Protein AF-A0A2V7UGH3-F1 (afdb_monomer)

Solvent-accessible surface area (backbone atoms only — not comparable to full-atom values): 8098 Å² total; per-residue (Å²): 131,84,82,75,61,55,70,65,58,60,49,52,48,52,53,51,42,50,54,46,36,56,57,65,41,44,60,47,70,73,36,98,60,47,78,34,75,47,48,67,59,55,50,48,53,49,51,51,49,54,43,38,73,72,60,40,63,70,49,54,74,75,49,79,91,77,86,72,93,55,88,57,50,63,59,50,52,51,28,61,73,35,39,86,83,34,55,63,68,55,21,45,42,52,52,52,46,49,50,55,42,43,52,29,52,49,44,33,56,48,24,58,73,79,40,51,86,52,37,65,62,27,61,52,39,50,60,56,62,64,32,72,50,44,74,68,7,39,67,86,77,108

Nearest PDB structures (foldseek):
  8btk-assembly1_TC  TM=2.750E-01  e=9.166E+00  Canis lupus familiaris

Structure (mmCIF, N/CA/C/O backbone):
data_AF-A0A2V7UGH3-F1
#
_entry.id   AF-A0A2V7UGH3-F1
#
loop_
_atom_site.group_PDB
_atom_site.id
_atom_site.type_symbol
_atom_site.label_atom_id
_atom_site.label_alt_id
_atom_site.label_comp_id
_atom_site.label_asym_id
_atom_site.label_entity_id
_atom_site.label_seq_id
_atom_site.pdbx_PDB_ins_code
_atom_site.Cartn_x
_atom_site.Cartn_y
_atom_site.Cartn_z
_atom_site.occupancy
_atom_site.B_iso_or_equiv
_atom_site.auth_seq_id
_atom_site.auth_comp_id
_atom_site.auth_asym_id
_atom_site.auth_atom_id
_atom_site.pdbx_PDB_model_num
ATOM 1 N N . MET A 1 1 ? 9.655 -11.493 -35.302 1.00 41.62 1 MET A N 1
ATOM 2 C CA . MET A 1 1 ? 10.986 -11.201 -34.729 1.00 41.62 1 MET A CA 1
ATOM 3 C C . MET A 1 1 ? 10.808 -11.029 -33.233 1.00 41.62 1 MET A C 1
ATOM 5 O O . MET A 1 1 ? 10.267 -10.018 -32.815 1.00 41.62 1 MET A O 1
ATOM 9 N N . THR A 1 2 ? 11.145 -12.040 -32.434 1.00 51.53 2 THR A N 1
ATOM 10 C CA . THR A 1 2 ? 11.249 -11.873 -30.979 1.00 51.53 2 THR A CA 1
ATOM 11 C C . THR A 1 2 ? 12.550 -11.136 -30.726 1.00 51.53 2 THR A C 1
ATOM 13 O O . THR A 1 2 ? 13.621 -11.736 -30.811 1.00 51.53 2 THR A O 1
ATOM 16 N N . ALA A 1 3 ? 12.465 -9.828 -30.521 1.00 58.09 3 ALA A N 1
ATOM 17 C CA . ALA A 1 3 ? 13.595 -9.097 -29.989 1.00 58.09 3 ALA A CA 1
ATOM 18 C C . ALA A 1 3 ? 13.923 -9.712 -28.610 1.00 58.09 3 ALA A C 1
ATOM 20 O O . ALA A 1 3 ? 13.030 -10.051 -27.825 1.00 58.09 3 ALA A O 1
ATOM 21 N N . GLN A 1 4 ? 15.191 -10.073 -28.437 1.00 61.06 4 GLN A N 1
ATOM 22 C CA . GLN A 1 4 ? 15.724 -10.626 -27.203 1.00 61.06 4 GLN A CA 1
ATOM 23 C C . GLN A 1 4 ? 16.440 -9.475 -26.513 1.00 61.06 4 GLN A C 1
ATOM 25 O O . GLN A 1 4 ? 17.523 -9.086 -26.943 1.00 61.06 4 GLN A O 1
ATOM 30 N N . THR A 1 5 ? 15.844 -8.955 -25.444 1.00 65.38 5 THR A N 1
ATOM 31 C CA . THR A 1 5 ? 16.511 -7.999 -24.557 1.00 65.38 5 THR A CA 1
ATOM 32 C C . THR A 1 5 ? 17.863 -8.520 -24.094 1.00 65.38 5 THR A C 1
ATOM 34 O O . THR A 1 5 ? 17.954 -9.685 -23.687 1.00 65.38 5 THR A O 1
ATOM 37 N N . ASP A 1 6 ? 18.877 -7.650 -24.073 1.00 74.06 6 ASP A N 1
ATOM 38 C CA . ASP A 1 6 ? 20.194 -7.975 -23.527 1.00 74.06 6 ASP A CA 1
ATOM 39 C C . ASP A 1 6 ? 20.032 -8.488 -22.078 1.00 74.06 6 ASP A C 1
ATOM 41 O O . ASP A 1 6 ? 19.473 -7.790 -21.219 1.00 74.06 6 ASP A O 1
ATOM 45 N N . PRO A 1 7 ? 20.514 -9.705 -21.759 1.00 74.31 7 PRO A N 1
ATOM 46 C CA . PRO A 1 7 ? 20.487 -10.242 -20.404 1.00 74.31 7 PRO A CA 1
ATOM 47 C C . PRO A 1 7 ? 21.045 -9.274 -19.351 1.00 74.31 7 PRO A C 1
ATOM 49 O O . PRO A 1 7 ? 20.536 -9.239 -18.227 1.00 74.31 7 PRO A O 1
ATOM 52 N N . ARG A 1 8 ? 22.047 -8.457 -19.704 1.00 76.25 8 ARG A N 1
ATOM 53 C CA . ARG A 1 8 ? 22.644 -7.448 -18.818 1.00 76.25 8 ARG A CA 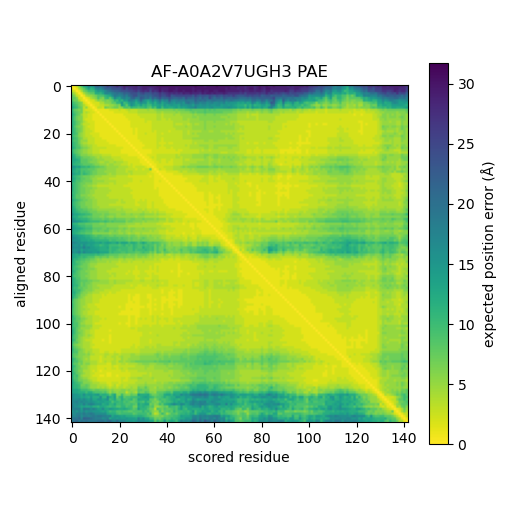1
ATOM 54 C C . ARG A 1 8 ? 21.687 -6.300 -18.525 1.00 76.25 8 ARG A C 1
ATOM 56 O O . ARG A 1 8 ? 21.559 -5.916 -17.365 1.00 76.25 8 ARG A O 1
ATOM 63 N N . GLU A 1 9 ? 20.984 -5.791 -19.533 1.00 78.69 9 GLU A N 1
ATOM 64 C CA . GLU A 1 9 ? 19.952 -4.764 -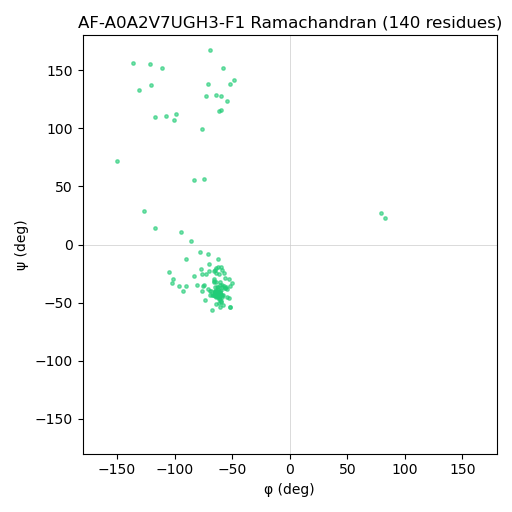19.350 1.00 78.69 9 GLU A CA 1
ATOM 65 C C . GLU A 1 9 ? 18.857 -5.275 -18.407 1.00 78.69 9 GLU A C 1
ATOM 67 O O . GLU A 1 9 ? 18.496 -4.618 -17.429 1.00 78.69 9 GLU A O 1
ATOM 72 N N . SER A 1 10 ? 18.413 -6.517 -18.621 1.00 82.62 10 SER A N 1
ATOM 73 C CA . SER A 1 10 ? 17.381 -7.139 -17.791 1.00 82.62 10 SER A CA 1
ATOM 74 C C . SER A 1 10 ? 17.787 -7.269 -16.313 1.00 82.62 10 SER A C 1
ATOM 76 O O . SER A 1 10 ? 16.928 -7.182 -15.431 1.00 82.62 10 SER A O 1
ATOM 78 N N . LEU A 1 11 ? 19.082 -7.456 -16.030 1.00 91.12 11 LEU A N 1
ATOM 79 C CA . LEU A 1 11 ? 19.625 -7.516 -14.674 1.00 91.12 11 LEU A CA 1
ATOM 80 C C . LEU A 1 11 ? 19.653 -6.129 -14.026 1.00 91.12 11 LEU A C 1
ATOM 82 O O . LEU A 1 11 ? 19.178 -5.978 -12.900 1.00 91.12 11 LEU A O 1
ATOM 86 N N . TRP A 1 12 ? 20.156 -5.116 -14.736 1.00 93.38 12 TRP A N 1
ATOM 87 C CA . TRP A 1 12 ? 20.217 -3.745 -14.225 1.00 93.38 12 TRP A CA 1
ATOM 88 C C . TRP A 1 12 ? 18.835 -3.186 -13.909 1.00 93.38 12 TRP A C 1
ATOM 90 O O . TRP A 1 12 ? 18.643 -2.626 -12.830 1.00 93.38 12 TRP A O 1
ATOM 100 N N . VAL A 1 13 ? 17.853 -3.412 -14.786 1.00 93.69 13 VAL A N 1
ATOM 101 C CA . VAL A 1 13 ? 16.463 -3.007 -14.535 1.00 93.69 13 VAL A CA 1
ATOM 102 C C . VAL A 1 13 ? 15.939 -3.644 -13.249 1.00 93.69 13 VAL A C 1
ATOM 104 O O . VAL A 1 13 ? 15.339 -2.955 -12.433 1.00 93.69 13 VAL A O 1
ATOM 107 N N . ARG A 1 14 ? 16.203 -4.934 -13.002 1.00 94.38 14 ARG A N 1
ATOM 108 C CA . ARG A 1 14 ? 15.770 -5.597 -11.757 1.0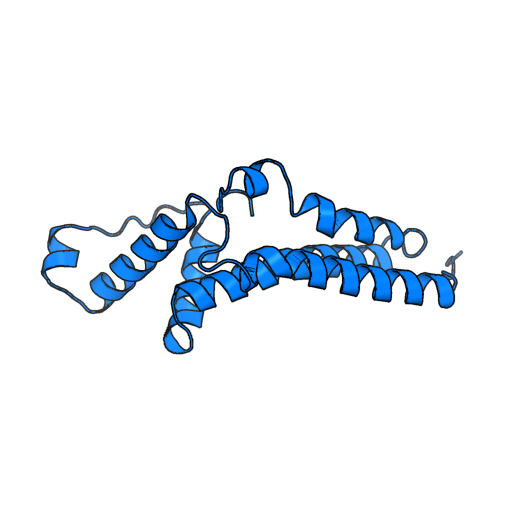0 94.38 14 ARG A CA 1
ATOM 109 C C . ARG A 1 14 ? 16.440 -5.013 -10.520 1.00 94.38 14 ARG A C 1
ATOM 111 O O . ARG A 1 14 ? 15.754 -4.785 -9.529 1.00 94.38 14 ARG A O 1
ATOM 118 N N . ILE A 1 15 ? 17.750 -4.774 -10.571 1.00 96.25 15 ILE A N 1
ATOM 119 C CA . ILE A 1 15 ? 18.498 -4.189 -9.450 1.00 96.25 15 ILE A CA 1
ATOM 120 C C . ILE A 1 15 ? 17.948 -2.798 -9.129 1.00 96.25 15 ILE A C 1
ATOM 122 O O . ILE A 1 15 ? 17.599 -2.528 -7.982 1.00 96.25 15 ILE A O 1
ATOM 126 N N . LEU A 1 16 ? 17.809 -1.939 -10.140 1.00 96.25 16 LEU A N 1
ATOM 127 C CA . LEU A 1 16 ? 17.274 -0.590 -9.967 1.00 96.25 16 LEU A CA 1
ATOM 128 C C . LEU A 1 16 ? 15.836 -0.616 -9.449 1.00 96.25 16 LEU A C 1
ATOM 130 O O . LEU A 1 16 ? 15.508 0.142 -8.543 1.00 96.25 16 LEU A O 1
ATOM 134 N N . LEU A 1 17 ? 14.995 -1.518 -9.957 1.00 95.00 17 LEU A N 1
ATOM 135 C CA . LEU A 1 17 ? 13.620 -1.673 -9.488 1.00 95.00 17 LEU A CA 1
ATOM 136 C C . LEU A 1 17 ? 13.571 -2.041 -8.000 1.00 95.00 17 LEU A C 1
ATOM 138 O O . LEU A 1 17 ? 12.786 -1.460 -7.257 1.00 95.00 17 LEU A O 1
ATOM 142 N N . VAL A 1 18 ? 14.430 -2.967 -7.558 1.00 95.19 18 VAL A N 1
ATOM 143 C CA . VAL A 1 18 ? 14.544 -3.354 -6.143 1.00 95.19 18 VAL A CA 1
ATOM 144 C C . VAL A 1 18 ? 15.018 -2.180 -5.291 1.00 95.19 18 VAL A C 1
ATOM 146 O O . VAL A 1 18 ? 14.427 -1.924 -4.245 1.00 95.19 18 VAL A O 1
ATOM 149 N N . LEU A 1 19 ? 16.040 -1.443 -5.733 1.00 95.94 19 LEU A N 1
ATOM 150 C CA . LEU A 1 19 ? 16.557 -0.283 -5.001 1.00 95.94 19 LEU A CA 1
ATOM 151 C C . LEU A 1 19 ? 15.510 0.828 -4.875 1.00 95.94 19 LEU A C 1
ATOM 153 O O . LEU A 1 19 ? 15.319 1.370 -3.789 1.00 95.94 19 LEU A O 1
ATOM 157 N N . LEU A 1 20 ? 14.795 1.135 -5.959 1.00 94.69 20 LEU A N 1
ATOM 158 C CA . LEU A 1 20 ? 13.727 2.135 -5.959 1.00 94.69 20 LEU A CA 1
ATOM 159 C C . LEU A 1 20 ? 12.550 1.701 -5.081 1.00 94.69 20 LEU A C 1
ATOM 161 O O . LEU A 1 20 ? 12.048 2.506 -4.302 1.00 94.69 20 LEU A O 1
ATOM 165 N N . ALA A 1 21 ? 12.138 0.433 -5.156 1.00 93.12 21 ALA A N 1
ATOM 166 C CA . ALA A 1 21 ? 11.084 -0.109 -4.303 1.00 93.12 21 ALA A CA 1
ATOM 167 C C . ALA A 1 21 ? 11.487 -0.080 -2.819 1.00 93.12 21 ALA A C 1
ATOM 169 O O . ALA A 1 21 ? 10.695 0.337 -1.980 1.00 93.12 21 ALA A O 1
ATOM 170 N N . ALA A 1 22 ? 12.727 -0.450 -2.488 1.00 94.25 22 ALA A N 1
ATOM 171 C CA . ALA A 1 22 ? 13.247 -0.371 -1.125 1.00 94.25 22 ALA A CA 1
ATOM 172 C C . ALA A 1 22 ? 13.304 1.079 -0.616 1.00 94.25 22 ALA A C 1
ATOM 174 O O . ALA A 1 22 ? 12.869 1.355 0.500 1.00 94.25 22 ALA A O 1
ATOM 175 N N . GLY A 1 23 ? 13.767 2.019 -1.447 1.00 93.25 23 GLY A N 1
ATOM 176 C CA . GLY A 1 23 ? 13.755 3.449 -1.133 1.00 93.25 23 GLY A CA 1
ATOM 177 C C . GLY A 1 23 ? 12.340 3.983 -0.893 1.00 93.25 23 GLY A C 1
ATOM 178 O O . GLY A 1 23 ? 12.106 4.729 0.054 1.00 93.25 23 GLY A O 1
ATOM 179 N N . ALA A 1 24 ? 11.370 3.532 -1.686 1.00 90.38 24 ALA A N 1
ATOM 180 C CA . ALA A 1 24 ? 9.967 3.903 -1.544 1.00 90.38 24 ALA A CA 1
ATOM 181 C C . ALA A 1 24 ? 9.321 3.393 -0.238 1.00 90.38 24 ALA A C 1
ATOM 183 O O . ALA A 1 24 ? 8.352 3.972 0.251 1.00 90.38 24 ALA A O 1
ATOM 184 N N . LEU A 1 25 ? 9.865 2.339 0.374 1.00 93.00 25 LEU A N 1
ATOM 185 C CA . LEU A 1 25 ? 9.398 1.840 1.671 1.00 93.00 25 LEU A CA 1
ATOM 186 C C . LEU A 1 25 ? 9.885 2.686 2.855 1.00 93.00 25 LEU A C 1
ATOM 188 O O . LEU A 1 25 ? 9.263 2.658 3.917 1.00 93.00 25 LEU A O 1
ATOM 192 N N . VAL A 1 26 ? 10.964 3.457 2.692 1.00 93.00 26 VAL A N 1
ATOM 193 C CA . VAL A 1 26 ? 11.571 4.261 3.766 1.00 93.00 26 VAL A CA 1
ATOM 194 C C . VAL A 1 26 ? 10.552 5.154 4.495 1.00 93.00 26 VAL A C 1
ATOM 196 O O . VAL A 1 26 ? 10.437 5.010 5.715 1.00 93.00 26 VAL A O 1
ATOM 199 N N . PRO A 1 27 ? 9.756 6.019 3.831 1.00 89.06 27 PRO A N 1
ATOM 200 C CA . PRO A 1 27 ? 8.804 6.888 4.533 1.00 89.06 27 PRO A CA 1
ATOM 201 C C . PRO A 1 27 ? 7.679 6.127 5.255 1.00 89.06 27 PRO A C 1
ATOM 203 O O . PRO A 1 27 ? 7.100 6.654 6.202 1.00 89.06 27 PRO A O 1
ATOM 206 N N . ILE A 1 28 ? 7.374 4.890 4.852 1.00 91.81 28 ILE A N 1
ATOM 207 C CA . ILE A 1 28 ? 6.333 4.061 5.480 1.00 91.81 28 ILE A CA 1
ATOM 208 C C . ILE A 1 28 ? 6.825 3.487 6.816 1.00 91.81 28 ILE A C 1
ATOM 210 O O . ILE A 1 28 ? 6.070 3.419 7.792 1.00 91.81 28 ILE A O 1
ATOM 214 N N . TRP A 1 29 ? 8.087 3.060 6.863 1.00 95.00 29 TRP A N 1
ATOM 215 C CA . TRP A 1 29 ? 8.630 2.299 7.990 1.00 95.00 29 TRP A CA 1
ATOM 216 C C . TRP A 1 29 ? 9.470 3.128 8.958 1.00 95.00 29 TRP A C 1
ATOM 218 O O . TRP A 1 29 ? 9.485 2.815 10.144 1.00 95.00 29 TRP A O 1
ATOM 228 N N . VAL A 1 30 ? 10.131 4.187 8.484 1.00 94.06 30 VAL A N 1
ATOM 229 C CA . VAL A 1 30 ? 10.965 5.052 9.336 1.00 94.06 30 VAL A CA 1
ATOM 230 C C . VAL A 1 30 ? 10.119 6.059 10.114 1.00 94.06 30 VAL A C 1
ATOM 232 O O . VAL A 1 30 ? 10.431 6.372 11.262 1.00 94.06 30 VAL A O 1
ATOM 235 N N . ALA A 1 31 ? 9.031 6.559 9.524 1.00 90.12 31 ALA A N 1
ATOM 236 C CA . ALA A 1 31 ? 8.162 7.514 10.199 1.00 90.12 31 ALA A CA 1
ATOM 237 C C . ALA A 1 31 ? 7.359 6.836 11.336 1.00 90.12 31 ALA A C 1
ATOM 239 O O . ALA A 1 31 ? 6.808 5.744 11.126 1.00 90.12 31 ALA A O 1
ATOM 240 N N . PRO A 1 32 ? 7.208 7.480 12.518 1.00 91.56 32 PRO A N 1
ATOM 241 C CA . PRO A 1 32 ? 6.416 6.940 13.630 1.00 91.56 32 PRO A CA 1
ATOM 242 C C . PRO A 1 32 ? 4.977 6.600 13.233 1.00 91.56 32 PRO A C 1
ATOM 244 O O . PRO A 1 32 ? 4.434 5.577 13.652 1.00 91.56 32 PRO A O 1
ATOM 247 N N . VAL A 1 33 ? 4.402 7.421 12.357 1.00 89.00 33 VAL A N 1
ATOM 248 C CA . VAL A 1 33 ? 3.170 7.171 11.609 1.00 89.00 33 VAL A CA 1
ATOM 249 C C . VAL A 1 33 ? 3.488 7.507 10.150 1.00 89.00 33 VAL A C 1
ATOM 251 O O . VAL A 1 33 ? 4.102 8.554 9.926 1.00 89.00 33 VAL A O 1
ATOM 254 N N . PRO A 1 34 ? 3.131 6.655 9.165 1.00 89.00 34 PRO A N 1
ATOM 255 C CA . PRO A 1 34 ? 3.294 6.995 7.754 1.00 89.00 34 PRO A CA 1
ATOM 256 C C . PRO A 1 34 ? 2.722 8.391 7.465 1.00 89.00 34 PRO A C 1
ATOM 258 O O . PRO A 1 34 ? 1.685 8.720 8.047 1.00 89.00 34 PRO A O 1
ATOM 261 N N . PRO A 1 35 ? 3.358 9.204 6.601 1.00 83.69 35 PRO A N 1
ATOM 262 C CA . PRO A 1 35 ? 2.986 10.602 6.356 1.00 83.69 35 PRO A CA 1
ATOM 263 C C 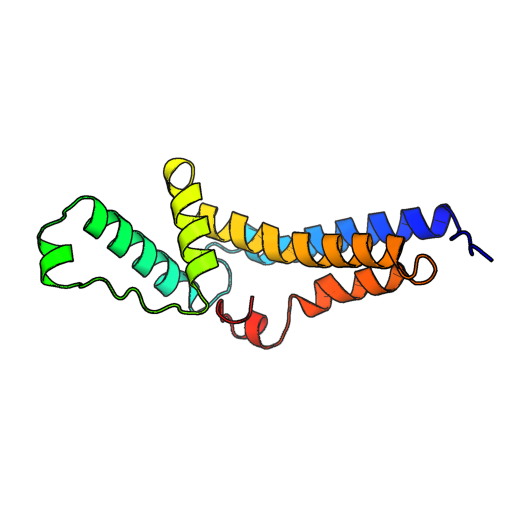. PRO A 1 35 ? 1.702 10.722 5.511 1.00 83.69 35 PRO A C 1
ATOM 265 O O . PRO A 1 35 ? 1.682 11.329 4.447 1.00 83.69 35 PRO A O 1
ATOM 268 N N . LEU A 1 36 ? 0.626 10.104 5.989 1.00 86.31 36 LEU A N 1
ATOM 269 C CA . LEU A 1 36 ? -0.703 10.059 5.405 1.00 86.31 36 LEU A CA 1
ATOM 270 C C . LEU A 1 36 ? -1.648 10.747 6.385 1.00 86.31 36 LEU A C 1
ATOM 272 O O . LEU A 1 36 ? -1.903 10.240 7.479 1.00 86.31 36 LEU A O 1
ATOM 276 N N . GLN A 1 37 ? -2.123 11.930 6.006 1.00 87.31 37 GLN A N 1
ATOM 277 C CA . GLN A 1 37 ? -2.929 12.801 6.853 1.00 87.31 37 GLN A CA 1
ATOM 278 C C . GLN A 1 37 ? -4.240 12.130 7.287 1.00 87.31 37 GLN A C 1
ATOM 280 O O . GLN A 1 37 ? -4.693 12.335 8.413 1.00 87.31 37 GLN A O 1
ATOM 285 N N . ASP A 1 38 ? -4.843 11.309 6.424 1.00 88.94 38 ASP A N 1
ATOM 286 C CA . ASP A 1 38 ? -6.101 10.620 6.713 1.00 88.94 38 ASP A CA 1
ATOM 287 C C . ASP A 1 38 ? -5.926 9.241 7.374 1.00 88.94 38 ASP A C 1
ATOM 289 O O . ASP A 1 38 ? -6.893 8.709 7.932 1.00 88.94 38 ASP A O 1
ATOM 293 N N . LEU A 1 39 ? -4.714 8.670 7.399 1.00 90.88 39 LEU A N 1
ATOM 294 C CA . LEU A 1 39 ? -4.458 7.333 7.950 1.00 90.88 39 LEU A CA 1
ATOM 295 C C . LEU A 1 39 ? -4.992 7.147 9.379 1.00 90.88 39 LEU A C 1
ATOM 297 O O . LEU A 1 39 ? -5.675 6.144 9.601 1.00 90.88 39 LEU A O 1
ATOM 301 N N . PRO A 1 40 ? -4.789 8.072 10.341 1.00 92.88 40 PRO A N 1
ATOM 302 C CA . PRO A 1 40 ? -5.349 7.918 11.683 1.00 92.88 40 PRO A CA 1
ATOM 303 C C . PRO A 1 40 ? -6.874 7.734 11.687 1.00 92.88 40 PRO A C 1
ATOM 305 O O . PRO A 1 40 ? -7.395 6.919 12.447 1.00 92.88 40 PRO A O 1
ATOM 308 N N . ASN A 1 41 ? -7.593 8.425 10.796 1.00 92.25 41 ASN A N 1
ATOM 309 C CA . ASN A 1 41 ? -9.042 8.279 10.648 1.00 92.25 41 ASN A CA 1
ATOM 310 C C . ASN A 1 41 ? -9.409 6.895 10.082 1.00 92.25 41 ASN A C 1
ATOM 312 O O . ASN A 1 41 ? -10.351 6.257 10.551 1.00 92.25 41 ASN A O 1
ATOM 316 N N . HIS A 1 42 ? -8.644 6.380 9.114 1.00 92.94 42 HIS A N 1
ATOM 317 C CA . HIS A 1 42 ? -8.847 5.020 8.605 1.00 92.94 42 HIS A CA 1
ATOM 318 C C . HIS A 1 42 ? -8.611 3.956 9.684 1.00 92.94 42 HIS A C 1
ATOM 320 O O . HIS A 1 42 ? -9.428 3.044 9.810 1.00 92.94 42 HIS A O 1
ATOM 326 N N . LEU A 1 43 ? -7.555 4.091 10.492 1.00 95.44 43 LEU A N 1
ATOM 327 C CA . LEU A 1 43 ? -7.280 3.171 11.600 1.00 95.44 43 LEU A CA 1
ATOM 328 C C . LEU A 1 43 ? -8.384 3.221 12.662 1.00 95.44 43 LEU A C 1
ATOM 330 O O . LEU A 1 43 ? -8.847 2.170 13.102 1.00 95.44 43 LEU A O 1
ATOM 334 N N . LEU A 1 44 ? -8.856 4.420 13.020 1.00 95.06 44 LEU A N 1
ATOM 335 C CA . LEU A 1 44 ? -9.950 4.598 13.975 1.00 95.06 44 LEU A CA 1
ATOM 336 C C . LEU A 1 44 ? -11.246 3.934 13.492 1.00 95.06 44 LEU A C 1
ATOM 338 O O . LEU A 1 44 ? -11.930 3.283 14.274 1.00 95.06 44 LEU A O 1
ATOM 342 N N . LYS A 1 45 ? -11.580 4.046 12.201 1.00 93.19 45 LYS A N 1
ATOM 343 C CA . LYS A 1 45 ? -12.755 3.365 11.631 1.00 93.19 45 LYS A CA 1
ATOM 344 C C . LYS A 1 45 ? -12.657 1.847 11.751 1.00 93.19 45 LYS A C 1
ATOM 346 O O . LYS A 1 45 ? -13.656 1.202 12.061 1.00 93.19 45 LYS A O 1
ATOM 351 N N . VAL A 1 46 ? -11.472 1.282 11.518 1.00 95.06 46 VAL A N 1
ATOM 352 C CA . VAL A 1 46 ? -11.246 -0.161 11.674 1.00 95.06 46 VAL A CA 1
ATOM 353 C C . VAL A 1 46 ? -11.358 -0.574 13.142 1.00 95.06 46 VAL A C 1
ATOM 355 O O . VAL A 1 46 ? -12.035 -1.558 13.428 1.00 95.06 46 VAL A O 1
ATOM 358 N N . ASP A 1 47 ? -10.777 0.192 14.070 1.00 96.50 47 ASP A N 1
ATOM 359 C CA . ASP A 1 47 ? -10.922 -0.048 15.513 1.00 96.50 47 ASP A CA 1
ATOM 360 C C . ASP A 1 47 ? -12.398 -0.027 15.942 1.00 96.50 47 ASP A C 1
ATOM 362 O O . ASP A 1 47 ? -12.898 -1.004 16.503 1.00 96.50 47 ASP A O 1
ATOM 366 N N . ILE A 1 48 ? -13.136 1.031 15.585 1.00 96.12 48 ILE A N 1
ATOM 367 C CA . ILE A 1 48 ? -14.577 1.153 15.851 1.00 96.12 48 ILE A CA 1
ATOM 368 C C . ILE A 1 48 ? -15.327 -0.054 15.289 1.00 96.12 48 ILE A C 1
ATOM 370 O O . ILE A 1 48 ? -16.164 -0.629 15.983 1.00 96.12 48 ILE A O 1
ATOM 374 N N . PHE A 1 49 ? -15.020 -0.478 14.061 1.00 95.00 49 PHE A N 1
ATOM 375 C CA . PHE A 1 49 ? -15.664 -1.636 13.454 1.00 95.00 49 PHE A CA 1
ATOM 376 C C . PHE A 1 49 ? -15.373 -2.935 14.221 1.00 95.00 49 PHE A C 1
ATOM 378 O O . PHE A 1 49 ? -16.297 -3.698 14.499 1.00 95.00 49 PHE A O 1
ATOM 385 N N . GLN A 1 50 ? -14.129 -3.179 14.641 1.00 95.88 50 GLN A N 1
ATOM 386 C CA . GLN A 1 50 ? -13.785 -4.349 15.458 1.00 95.88 50 GLN A CA 1
ATOM 387 C C . GLN A 1 50 ? -14.519 -4.352 16.805 1.00 95.88 50 GLN A C 1
ATOM 389 O O . GLN A 1 50 ? -15.045 -5.384 17.226 1.00 95.88 50 GLN A O 1
ATOM 394 N N . ARG A 1 51 ? -14.590 -3.196 17.470 1.00 96.62 51 ARG A N 1
ATOM 395 C CA . ARG A 1 51 ? -15.324 -3.009 18.732 1.00 96.62 51 ARG A CA 1
ATOM 396 C C . ARG A 1 51 ? -16.828 -3.222 18.548 1.00 96.62 51 ARG A C 1
ATOM 398 O O . ARG A 1 51 ? -17.474 -3.894 19.354 1.00 96.62 51 ARG A O 1
ATOM 405 N N . TRP A 1 52 ? -17.377 -2.725 17.440 1.00 97.00 52 TRP A N 1
ATOM 406 C CA . TRP A 1 52 ? -18.766 -2.944 17.041 1.00 97.00 52 TRP A CA 1
ATOM 407 C C . TRP A 1 52 ? -19.053 -4.438 16.811 1.00 97.00 52 TRP A C 1
ATOM 409 O O . TRP A 1 52 ? -20.058 -4.960 17.306 1.00 97.00 52 TRP A O 1
ATOM 419 N N . MET A 1 53 ? -18.148 -5.153 16.130 1.00 95.38 53 MET A N 1
ATOM 420 C CA . MET A 1 53 ? -18.239 -6.599 15.882 1.00 95.38 53 MET A CA 1
ATOM 421 C C . MET A 1 53 ? -18.187 -7.418 17.176 1.00 9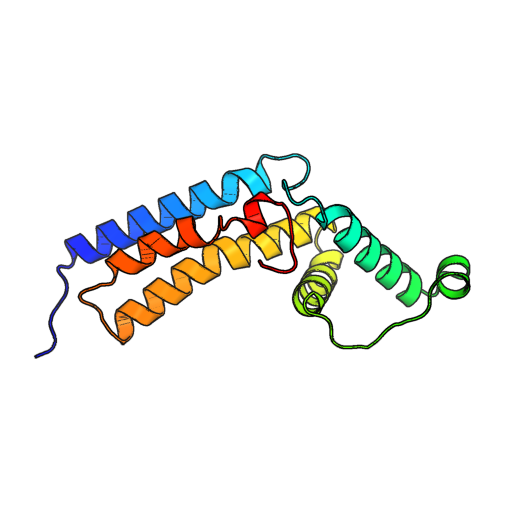5.38 53 MET A C 1
ATOM 423 O O . MET A 1 53 ? -18.938 -8.380 17.308 1.00 95.38 53 MET A O 1
ATOM 427 N N . ARG A 1 54 ? -17.387 -6.997 18.166 1.00 96.56 54 ARG A N 1
ATOM 428 C CA . ARG A 1 54 ? -17.350 -7.606 19.510 1.00 96.56 54 ARG A CA 1
ATOM 429 C C . ARG A 1 54 ? -18.590 -7.330 20.364 1.00 96.56 54 ARG A C 1
ATOM 431 O O . ARG A 1 54 ? -18.731 -7.920 21.429 1.00 96.56 54 ARG A O 1
ATOM 438 N N . GLY A 1 55 ? -19.489 -6.455 19.916 1.00 96.62 55 GLY A N 1
ATOM 439 C CA . GLY A 1 55 ? -20.718 -6.152 20.645 1.00 96.62 55 GLY A CA 1
ATOM 440 C C . GLY A 1 55 ? -20.553 -5.124 21.762 1.00 96.62 55 GLY A C 1
ATOM 441 O O . GLY A 1 55 ? -21.376 -5.095 22.672 1.00 96.62 55 GLY A O 1
ATOM 442 N N . GLU A 1 56 ? -19.526 -4.269 21.711 1.00 97.81 56 GLU A N 1
ATOM 443 C CA . GLU A 1 56 ? -19.353 -3.205 22.706 1.00 97.81 56 GLU A CA 1
ATOM 444 C C . GLU A 1 56 ? -20.553 -2.240 22.687 1.00 97.81 56 GLU A C 1
ATOM 446 O O . GLU A 1 56 ? -20.788 -1.535 21.702 1.00 97.81 56 GLU A O 1
ATOM 451 N N . LYS A 1 57 ? -21.315 -2.211 23.791 1.00 96.25 57 LYS A N 1
ATOM 452 C CA . LYS A 1 57 ? -22.609 -1.514 23.907 1.00 96.25 57 LYS A CA 1
ATOM 453 C C . LYS A 1 57 ? -22.538 -0.045 23.475 1.00 96.25 57 LYS A C 1
ATOM 455 O O . LYS A 1 57 ? -23.246 0.353 22.558 1.00 96.25 57 LYS A O 1
ATOM 460 N N . TRP A 1 58 ? -21.612 0.718 24.056 1.00 95.44 58 TRP A N 1
ATOM 461 C CA . TRP A 1 58 ? -21.413 2.138 23.745 1.00 95.44 58 TRP A CA 1
ATOM 462 C C . TRP A 1 58 ? -21.094 2.396 22.268 1.00 95.44 58 TRP A C 1
ATOM 464 O O . TRP A 1 58 ? -21.553 3.375 21.689 1.00 95.44 58 TRP A O 1
ATOM 474 N N . VAL A 1 59 ? -20.330 1.505 21.630 1.00 97.12 59 VAL A N 1
ATOM 475 C CA . VAL A 1 59 ? -19.986 1.647 20.209 1.00 97.12 59 VAL A CA 1
ATOM 476 C C . VAL A 1 59 ? -21.217 1.424 19.335 1.00 97.12 59 VAL A C 1
ATOM 478 O O . VAL A 1 59 ? -21.414 2.164 18.377 1.00 97.12 59 VAL A O 1
ATOM 481 N N . ARG A 1 60 ? -22.071 0.451 19.669 1.00 96.62 60 ARG A N 1
ATOM 482 C CA . ARG A 1 60 ? -23.313 0.188 18.923 1.00 96.62 60 ARG A CA 1
ATOM 483 C C . ARG A 1 60 ? -24.400 1.241 19.142 1.00 96.62 60 ARG A C 1
ATOM 485 O O . ARG A 1 60 ? -25.244 1.408 18.271 1.00 96.62 60 ARG A O 1
ATOM 492 N N . GLU A 1 61 ? -24.381 1.937 20.276 1.00 97.00 61 GLU A N 1
ATOM 493 C CA . GLU A 1 61 ? -25.291 3.057 20.553 1.00 97.00 61 GLU A CA 1
ATOM 494 C C . GLU A 1 61 ? -24.912 4.318 19.763 1.00 97.00 61 GLU A C 1
ATOM 496 O O . GLU A 1 61 ? -25.791 5.057 19.329 1.00 97.00 61 GLU A O 1
ATOM 501 N N . ILE A 1 62 ? -23.612 4.552 19.546 1.00 97.12 62 ILE A N 1
ATOM 502 C CA . ILE A 1 62 ? -23.105 5.746 18.851 1.00 97.12 62 ILE A CA 1
ATOM 503 C C . ILE A 1 62 ? -22.989 5.524 17.335 1.00 97.12 62 ILE A C 1
ATOM 505 O O . ILE A 1 62 ? -23.217 6.448 16.555 1.00 97.12 62 ILE A O 1
ATOM 509 N N . TYR A 1 63 ? -22.629 4.313 16.897 1.00 96.12 63 TYR A N 1
ATOM 510 C CA . TYR A 1 63 ? -22.296 4.017 15.503 1.00 96.12 63 TYR A CA 1
ATOM 511 C C . TYR A 1 63 ? -23.209 2.954 14.885 1.00 96.12 63 TYR A C 1
ATOM 513 O O . TYR A 1 63 ? -23.456 1.889 15.455 1.00 96.12 63 TYR A O 1
ATOM 521 N N . SER A 1 64 ? -23.628 3.211 13.644 1.00 93.75 64 SER A N 1
ATOM 522 C CA . SER A 1 64 ? -24.333 2.257 12.783 1.00 93.75 64 SER A CA 1
ATOM 523 C C . SER A 1 64 ? -23.457 1.831 11.602 1.00 93.75 64 SER A C 1
ATOM 525 O O . SER A 1 64 ? -22.581 2.575 11.152 1.00 93.75 64 SER A O 1
ATOM 527 N N . LEU A 1 65 ? -23.679 0.615 11.094 1.00 90.06 65 LEU A N 1
ATOM 528 C CA . LEU A 1 65 ? -22.968 0.134 9.913 1.00 90.06 65 LEU A CA 1
ATOM 529 C C . LEU A 1 65 ? -23.482 0.834 8.655 1.00 90.06 65 LEU A C 1
ATOM 531 O O . LEU A 1 65 ? -24.670 0.796 8.343 1.00 90.06 65 LEU A O 1
ATOM 535 N N . ASN A 1 66 ? -22.555 1.397 7.886 1.00 86.31 66 ASN A N 1
ATOM 536 C CA . ASN A 1 66 ? -22.809 1.857 6.531 1.00 86.31 66 ASN A CA 1
ATOM 537 C C . ASN A 1 66 ? -22.133 0.889 5.559 1.00 86.31 66 ASN A C 1
ATOM 539 O O . ASN A 1 66 ? -20.909 0.865 5.498 1.00 86.31 66 ASN A O 1
ATOM 543 N N . LEU A 1 67 ? -22.933 0.112 4.822 1.00 83.25 67 LEU A N 1
ATOM 544 C CA . LEU A 1 67 ? -22.471 -0.911 3.873 1.00 83.25 67 LEU A CA 1
ATOM 545 C C . LEU A 1 67 ? -22.361 -0.398 2.428 1.00 83.25 67 LEU A C 1
ATOM 547 O O . LEU A 1 67 ? -22.220 -1.188 1.494 1.00 83.25 67 LEU A O 1
ATOM 551 N N . ARG A 1 68 ? -22.468 0.918 2.212 1.00 86.69 68 ARG A N 1
ATOM 552 C CA . ARG A 1 68 ? -22.261 1.498 0.882 1.00 86.69 68 ARG A CA 1
ATOM 553 C C . ARG A 1 68 ? -20.818 1.272 0.454 1.00 86.69 68 ARG A C 1
ATOM 555 O O . ARG A 1 68 ? -19.900 1.650 1.174 1.00 86.69 68 ARG A O 1
ATOM 562 N N . LEU A 1 69 ? -20.631 0.722 -0.742 1.00 78.25 69 LEU A N 1
ATOM 563 C CA . LEU A 1 69 ? -19.307 0.547 -1.330 1.00 78.25 69 LEU A CA 1
ATOM 564 C C . LEU A 1 69 ? -18.621 1.910 -1.483 1.00 78.25 69 LEU A C 1
ATOM 566 O O . LEU A 1 69 ? -19.083 2.778 -2.222 1.00 78.25 69 LEU A O 1
ATOM 570 N N . LEU A 1 70 ? -17.520 2.080 -0.755 1.00 80.25 70 LEU A N 1
ATOM 571 C CA . LEU A 1 70 ? -16.647 3.247 -0.805 1.00 80.25 70 LEU A CA 1
ATOM 572 C C . LEU A 1 70 ? -15.237 2.792 -1.194 1.00 80.25 70 LEU A C 1
ATOM 574 O O . LEU A 1 70 ? -14.853 1.654 -0.922 1.00 80.25 70 LEU A O 1
ATOM 578 N N . ALA A 1 71 ? -14.447 3.699 -1.772 1.00 76.94 71 ALA A N 1
ATOM 579 C CA . ALA A 1 71 ? -13.114 3.404 -2.312 1.00 76.94 71 ALA A CA 1
ATOM 580 C C . ALA A 1 71 ? -12.165 2.692 -1.319 1.00 76.94 71 ALA A C 1
ATOM 582 O O . ALA A 1 71 ? -11.346 1.870 -1.711 1.00 76.94 71 ALA A O 1
ATOM 583 N N . ASN A 1 72 ? -12.326 2.930 -0.016 1.00 85.12 72 ASN A N 1
ATOM 584 C CA . ASN A 1 72 ? -11.405 2.454 1.024 1.00 85.12 72 ASN A CA 1
ATOM 585 C C . ASN A 1 72 ? -11.675 1.037 1.539 1.00 85.12 72 ASN A C 1
ATOM 587 O O . ASN A 1 72 ? -11.025 0.591 2.483 1.00 85.12 72 ASN A O 1
ATOM 591 N N . TYR A 1 73 ? -12.657 0.328 0.987 1.00 86.62 73 TYR A N 1
ATOM 592 C CA . TYR A 1 73 ? -13.050 -0.973 1.530 1.00 86.62 73 TYR A CA 1
ATOM 593 C C . TYR A 1 73 ? -11.949 -2.025 1.389 1.00 86.62 73 TYR A C 1
ATOM 595 O O . TYR A 1 73 ? -11.790 -2.844 2.290 1.00 86.62 73 TYR A O 1
ATOM 603 N N . THR A 1 74 ? -11.137 -1.959 0.332 1.00 88.69 74 THR A N 1
ATOM 604 C CA . THR A 1 74 ? -9.967 -2.834 0.171 1.00 88.69 74 THR A CA 1
ATOM 605 C C . THR A 1 74 ? -8.953 -2.625 1.296 1.00 88.69 74 THR A C 1
ATOM 607 O O . THR A 1 74 ? -8.490 -3.600 1.885 1.00 88.69 74 THR A O 1
ATOM 610 N N . LEU A 1 75 ? -8.667 -1.367 1.655 1.00 89.94 75 LEU A N 1
ATOM 611 C CA . LEU A 1 75 ? -7.818 -1.025 2.799 1.00 89.94 75 LEU A CA 1
ATOM 612 C C . LEU A 1 75 ? -8.405 -1.590 4.099 1.00 89.94 75 LEU A C 1
ATOM 614 O O . LEU A 1 75 ? -7.699 -2.249 4.858 1.00 89.94 75 LEU A O 1
ATOM 618 N N . TYR A 1 76 ? -9.695 -1.357 4.359 1.00 91.81 76 TYR A N 1
ATOM 619 C CA . TYR A 1 76 ? -10.340 -1.833 5.585 1.00 91.81 76 TYR A CA 1
ATOM 620 C C . TYR A 1 76 ? -10.325 -3.357 5.685 1.00 91.81 76 TYR A C 1
ATOM 622 O O . TYR A 1 76 ? -9.971 -3.890 6.733 1.00 91.81 76 TYR A O 1
ATOM 630 N N . ALA A 1 77 ? -10.642 -4.058 4.596 1.00 92.12 77 ALA A N 1
ATOM 631 C CA . ALA A 1 77 ? -10.585 -5.511 4.537 1.00 92.12 77 ALA A CA 1
ATOM 632 C C . ALA A 1 77 ? -9.161 -6.026 4.789 1.00 92.12 77 ALA A C 1
ATOM 634 O O . ALA A 1 77 ? -8.971 -6.912 5.620 1.00 92.12 77 ALA A O 1
ATOM 635 N N . ALA A 1 78 ? -8.153 -5.434 4.141 1.00 94.06 78 ALA A N 1
ATOM 636 C CA . ALA A 1 78 ? -6.759 -5.820 4.330 1.00 94.06 78 ALA A CA 1
ATOM 637 C C . ALA A 1 78 ? -6.293 -5.616 5.778 1.00 94.06 78 ALA A C 1
ATOM 639 O O . ALA A 1 78 ? -5.721 -6.528 6.374 1.00 94.06 78 ALA A O 1
ATOM 640 N N . ILE A 1 79 ? -6.580 -4.454 6.379 1.00 95.25 79 ILE A N 1
ATOM 641 C CA . ILE A 1 79 ? -6.220 -4.190 7.777 1.00 95.25 79 ILE A CA 1
ATOM 642 C C . ILE A 1 79 ? -6.948 -5.163 8.706 1.00 95.25 79 ILE A C 1
ATOM 644 O O . ILE A 1 79 ? -6.319 -5.710 9.606 1.00 95.25 79 ILE A O 1
ATOM 648 N N . LEU A 1 80 ? -8.239 -5.427 8.487 1.00 94.81 80 LEU A N 1
ATOM 649 C CA . LEU A 1 80 ? -8.999 -6.371 9.307 1.00 94.81 80 LEU A CA 1
ATOM 650 C C . LEU A 1 80 ? -8.420 -7.784 9.254 1.00 94.81 80 LEU A C 1
ATOM 652 O O . LEU A 1 80 ? -8.283 -8.405 10.303 1.00 94.81 80 LEU A O 1
ATOM 656 N N . VAL A 1 81 ? -8.023 -8.264 8.075 1.00 96.19 81 VAL A N 1
ATOM 657 C CA . VAL A 1 81 ? -7.389 -9.583 7.912 1.00 96.19 81 VAL A CA 1
ATOM 658 C C . VAL A 1 81 ? -6.028 -9.653 8.612 1.00 96.19 81 VAL A C 1
ATOM 660 O O . VAL A 1 81 ? -5.692 -10.684 9.186 1.00 96.19 81 VAL A O 1
ATOM 663 N N . LEU A 1 82 ? -5.251 -8.567 8.600 1.00 96.88 82 LEU A N 1
ATOM 664 C CA . LEU A 1 82 ? -3.909 -8.516 9.196 1.00 96.88 82 LEU A CA 1
ATOM 665 C C . LEU A 1 82 ? -3.914 -8.235 10.709 1.00 96.88 82 LEU A C 1
ATOM 667 O O . LEU A 1 82 ? -2.999 -8.643 11.424 1.00 96.88 82 LEU A O 1
ATOM 671 N N . SER A 1 83 ? -4.940 -7.549 11.204 1.00 95.62 83 SER A N 1
ATOM 672 C CA . SER A 1 83 ? -5.058 -7.098 12.595 1.00 95.62 83 SER A CA 1
ATOM 673 C C . SER A 1 83 ? -5.030 -8.177 13.695 1.00 95.62 83 SER A C 1
ATOM 675 O O . SER A 1 83 ? -4.674 -7.828 14.818 1.00 95.62 83 SER A O 1
ATOM 677 N N . PRO A 1 84 ? -5.341 -9.470 13.451 1.00 95.44 84 PRO A N 1
ATOM 678 C CA . PRO A 1 84 ? -5.147 -10.509 14.463 1.00 95.44 84 PRO A CA 1
ATOM 679 C C . PRO A 1 84 ? -3.670 -10.825 14.731 1.00 95.44 84 PRO A C 1
ATOM 681 O O . PRO A 1 84 ? -3.345 -11.359 15.786 1.00 95.44 84 PRO A O 1
ATOM 684 N N . LEU A 1 85 ? -2.784 -10.529 13.774 1.00 97.81 85 LEU A N 1
ATOM 685 C CA . LEU A 1 85 ? -1.352 -10.842 13.842 1.00 97.81 85 LEU A CA 1
ATOM 686 C C . LEU A 1 85 ? -0.494 -9.605 14.132 1.00 97.81 85 LEU A C 1
ATOM 688 O O . LEU A 1 85 ? 0.625 -9.722 14.627 1.00 97.81 85 LEU A O 1
ATOM 692 N N . PHE A 1 86 ? -1.004 -8.418 13.807 1.00 97.44 86 PHE A N 1
ATOM 693 C CA . PHE A 1 86 ? -0.252 -7.171 13.833 1.00 97.44 86 PHE A CA 1
ATOM 694 C C . PHE A 1 86 ? -1.066 -6.040 14.462 1.00 97.44 86 PHE A C 1
ATOM 696 O O . PHE A 1 86 ? -2.292 -6.031 14.407 1.00 97.44 86 PHE A O 1
ATOM 703 N N . SER A 1 87 ? -0.381 -5.015 14.983 1.00 97.00 87 SER A N 1
ATOM 704 C CA . SER A 1 87 ? -1.052 -3.754 15.332 1.00 97.00 87 SER A CA 1
ATOM 705 C C . SER A 1 87 ? -1.741 -3.148 14.099 1.00 97.00 87 SER A C 1
ATOM 707 O O . SER A 1 87 ? -1.263 -3.333 12.978 1.00 97.00 87 SER A O 1
ATOM 709 N N . LEU A 1 88 ? -2.818 -2.372 14.286 1.00 96.88 88 LEU A N 1
ATOM 710 C CA . LEU A 1 88 ? -3.516 -1.703 13.173 1.00 96.88 88 LEU A CA 1
ATOM 711 C C . LEU A 1 88 ? -2.567 -0.842 12.325 1.00 96.88 88 LEU A C 1
ATOM 713 O O . LEU A 1 88 ? -2.654 -0.828 11.098 1.00 96.88 88 LEU A O 1
ATOM 717 N N . LEU A 1 89 ? -1.613 -0.171 12.974 1.00 96.31 89 LEU A N 1
ATOM 718 C CA . LEU A 1 89 ? -0.609 0.637 12.294 1.00 96.31 89 LEU A CA 1
ATOM 719 C C . LEU A 1 89 ? 0.361 -0.227 11.472 1.00 96.31 89 LEU A C 1
ATOM 721 O O . LEU A 1 89 ? 0.662 0.103 10.328 1.00 96.31 89 LEU A O 1
ATOM 725 N N . THR A 1 90 ? 0.831 -1.350 12.020 1.00 97.44 90 THR A N 1
ATOM 726 C CA . THR A 1 90 ? 1.685 -2.301 11.289 1.00 97.44 90 THR A CA 1
ATOM 727 C C . THR A 1 90 ? 0.934 -2.936 10.117 1.00 97.44 90 THR A C 1
ATOM 729 O O . THR A 1 90 ? 1.490 -3.041 9.027 1.00 97.44 90 THR A O 1
ATOM 732 N N . ALA A 1 91 ? -0.337 -3.297 10.297 1.00 97.12 91 ALA A N 1
ATOM 733 C CA . ALA A 1 91 ? -1.194 -3.805 9.230 1.00 97.12 91 ALA A CA 1
ATOM 734 C C . ALA A 1 91 ? -1.334 -2.795 8.077 1.00 97.12 91 ALA A C 1
ATOM 736 O O . ALA A 1 91 ? -1.182 -3.161 6.912 1.00 97.12 91 ALA A O 1
ATOM 737 N N . ALA A 1 92 ? -1.532 -1.510 8.387 1.00 94.50 92 ALA A N 1
ATOM 738 C CA . ALA A 1 92 ? -1.555 -0.458 7.373 1.00 94.50 92 ALA A CA 1
ATOM 739 C C . ALA A 1 92 ? -0.201 -0.284 6.666 1.00 94.50 92 ALA A C 1
ATOM 741 O O . ALA A 1 92 ? -0.171 -0.139 5.446 1.00 94.50 92 ALA A O 1
ATOM 742 N N . ARG A 1 93 ? 0.927 -0.363 7.389 1.00 95.38 93 ARG A N 1
ATOM 743 C CA . ARG A 1 93 ? 2.268 -0.333 6.770 1.00 95.38 93 ARG A CA 1
ATOM 744 C C . ARG A 1 93 ? 2.477 -1.480 5.788 1.00 95.38 93 ARG A C 1
ATOM 746 O O . ARG A 1 93 ? 3.005 -1.255 4.701 1.00 95.38 93 ARG A O 1
ATOM 753 N N . LEU A 1 94 ? 2.055 -2.691 6.147 1.00 96.44 94 LEU A N 1
ATOM 754 C CA . LEU A 1 94 ? 2.127 -3.854 5.262 1.00 96.44 94 LEU A CA 1
ATOM 755 C C . LEU A 1 94 ? 1.272 -3.645 4.009 1.00 96.44 94 LEU A C 1
ATOM 757 O O . LEU A 1 94 ? 1.757 -3.870 2.904 1.00 96.44 94 LEU A O 1
ATOM 761 N N . PHE A 1 95 ? 0.045 -3.144 4.164 1.00 93.81 95 PHE A N 1
ATOM 762 C CA . PHE A 1 95 ? -0.823 -2.822 3.032 1.00 93.81 95 PHE A CA 1
ATOM 763 C C . PHE A 1 95 ? -0.206 -1.779 2.089 1.00 93.81 95 PHE A C 1
ATOM 765 O O . PHE A 1 95 ? -0.104 -2.020 0.888 1.00 93.81 95 PHE A O 1
ATOM 772 N N . LEU A 1 96 ? 0.296 -0.668 2.630 1.00 92.19 96 LEU A N 1
ATOM 773 C CA . LEU A 1 96 ? 0.992 0.361 1.851 1.00 92.19 96 LEU A CA 1
ATOM 774 C C . LEU A 1 96 ? 2.235 -0.192 1.148 1.00 92.19 96 LEU A C 1
ATOM 776 O O . LEU A 1 96 ? 2.494 0.136 -0.007 1.00 92.19 96 LEU A O 1
ATOM 780 N N . SER A 1 97 ? 2.977 -1.075 1.818 1.00 94.19 97 SER A N 1
ATOM 781 C CA . SER A 1 97 ? 4.144 -1.739 1.230 1.00 94.19 97 SER A CA 1
ATOM 782 C C . SER A 1 97 ? 3.747 -2.615 0.040 1.00 94.19 97 SER A C 1
ATOM 784 O O . SER A 1 97 ? 4.433 -2.604 -0.979 1.00 94.19 97 SER A O 1
ATOM 786 N N . MET A 1 98 ? 2.621 -3.333 0.131 1.00 93.44 98 MET A N 1
ATOM 787 C CA . MET A 1 98 ? 2.097 -4.126 -0.986 1.00 93.44 98 MET A CA 1
ATOM 788 C C . MET A 1 98 ? 1.725 -3.256 -2.187 1.00 93.44 98 MET A C 1
ATOM 790 O O . MET A 1 98 ? 1.988 -3.669 -3.309 1.00 93.44 98 MET A O 1
ATOM 794 N N . ILE A 1 99 ? 1.167 -2.062 -1.980 1.00 89.94 99 ILE A N 1
ATOM 795 C CA . ILE A 1 99 ? 0.859 -1.124 -3.072 1.00 89.94 99 ILE A CA 1
ATOM 796 C C . ILE A 1 99 ? 2.155 -0.613 -3.709 1.00 89.94 99 ILE A C 1
ATOM 798 O O . ILE A 1 99 ? 2.388 -0.790 -4.907 1.00 89.94 99 ILE A O 1
ATOM 802 N N . VAL A 1 100 ? 3.031 -0.030 -2.886 1.00 90.62 100 VAL A N 1
ATOM 803 C CA . VAL A 1 100 ? 4.240 0.664 -3.343 1.00 90.62 100 VAL A CA 1
ATOM 804 C C . VAL A 1 100 ? 5.223 -0.278 -4.039 1.00 90.62 100 VAL A C 1
ATOM 806 O O . VAL A 1 100 ? 5.905 0.131 -4.976 1.00 90.62 100 VAL A O 1
ATOM 809 N N . VAL A 1 101 ? 5.279 -1.546 -3.630 1.00 93.81 101 VAL A N 1
ATOM 810 C CA . VAL A 1 101 ? 6.126 -2.567 -4.263 1.00 93.81 101 VAL A CA 1
ATOM 811 C C . VAL A 1 101 ? 5.367 -3.337 -5.345 1.00 93.81 101 VAL A C 1
ATOM 813 O O . VAL A 1 101 ? 5.915 -3.637 -6.404 1.00 93.81 101 VAL A O 1
ATOM 816 N N . GLY A 1 102 ? 4.097 -3.660 -5.111 1.00 93.38 102 GLY A N 1
ATOM 817 C CA . GLY A 1 102 ? 3.296 -4.479 -6.016 1.00 93.38 102 GLY A CA 1
ATOM 818 C C . GLY A 1 102 ? 3.057 -3.807 -7.360 1.00 93.38 102 GLY A C 1
ATOM 819 O O . GLY A 1 102 ? 3.193 -4.465 -8.392 1.00 93.38 102 GLY A O 1
ATOM 820 N N . LEU A 1 103 ? 2.782 -2.498 -7.378 1.00 91.69 103 LEU A N 1
ATOM 821 C CA . LEU A 1 103 ? 2.555 -1.775 -8.629 1.00 91.69 103 LEU A CA 1
ATOM 822 C C . LEU A 1 103 ? 3.776 -1.817 -9.571 1.00 91.69 103 LEU A C 1
ATOM 824 O O . LEU A 1 103 ? 3.618 -2.296 -10.698 1.00 91.69 103 LEU A O 1
ATOM 828 N N . PRO A 1 104 ? 5.000 -1.431 -9.155 1.00 93.00 104 PRO A N 1
ATOM 829 C CA . PRO A 1 104 ? 6.173 -1.516 -10.025 1.00 93.00 104 PRO A CA 1
ATOM 830 C C . PRO A 1 104 ? 6.514 -2.950 -10.448 1.00 93.00 104 PRO A C 1
ATOM 832 O O . PRO A 1 104 ? 6.881 -3.175 -11.604 1.00 93.00 104 PRO A O 1
ATOM 835 N N . LEU A 1 105 ? 6.339 -3.940 -9.564 1.00 94.69 105 LEU A N 1
ATOM 836 C CA . LEU A 1 105 ? 6.537 -5.347 -9.926 1.00 94.69 105 LEU A CA 1
ATOM 837 C C . LEU A 1 105 ? 5.522 -5.823 -10.972 1.00 94.69 105 LEU A C 1
ATOM 839 O O . LEU A 1 105 ? 5.898 -6.530 -11.908 1.00 94.69 105 LEU A O 1
ATOM 843 N N . SER A 1 106 ? 4.256 -5.420 -10.843 1.00 94.69 106 SER A N 1
ATOM 844 C CA . SER A 1 106 ? 3.202 -5.761 -11.801 1.00 94.69 106 SER A CA 1
ATOM 845 C C . SER A 1 106 ? 3.463 -5.131 -13.171 1.00 94.69 106 SER A C 1
ATOM 847 O O . SER A 1 106 ? 3.380 -5.825 -14.184 1.00 94.69 106 SER A O 1
ATOM 849 N N . ALA A 1 107 ? 3.894 -3.866 -13.207 1.00 94.38 107 ALA A N 1
ATOM 850 C CA . ALA A 1 107 ? 4.259 -3.171 -14.435 1.00 94.38 107 ALA A CA 1
ATOM 851 C C . ALA A 1 107 ? 5.463 -3.828 -15.122 1.00 94.38 107 ALA A C 1
ATOM 853 O O . ALA A 1 107 ? 5.427 -4.083 -16.325 1.00 94.38 107 ALA A O 1
ATOM 854 N N . TYR A 1 108 ? 6.505 -4.184 -14.362 1.00 94.94 108 TYR A N 1
ATOM 855 C CA . TYR A 1 108 ? 7.649 -4.923 -14.898 1.00 94.94 108 TYR A CA 1
ATOM 856 C C . TYR A 1 108 ? 7.244 -6.298 -15.446 1.00 94.94 108 TYR A C 1
ATOM 858 O O . TYR A 1 108 ? 7.660 -6.684 -16.540 1.00 94.94 108 TYR A O 1
ATOM 866 N N . ALA A 1 109 ? 6.419 -7.049 -14.709 1.00 94.31 109 ALA A N 1
ATOM 867 C CA . ALA A 1 109 ? 5.924 -8.349 -15.149 1.00 94.31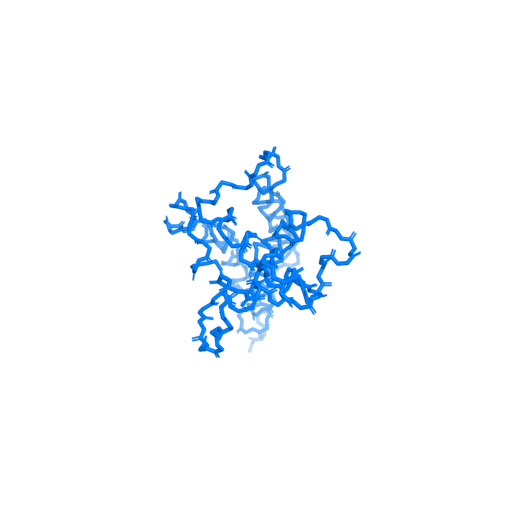 109 ALA A CA 1
ATOM 868 C C . ALA A 1 109 ? 5.082 -8.240 -16.430 1.00 94.31 109 ALA A C 1
ATOM 870 O O . ALA A 1 109 ? 5.252 -9.057 -17.336 1.00 94.31 109 ALA A O 1
ATOM 871 N N . PHE A 1 110 ? 4.233 -7.217 -16.524 1.00 95.44 110 PHE A N 1
ATOM 872 C CA . PHE A 1 110 ? 3.429 -6.914 -17.703 1.00 95.44 110 PHE A CA 1
ATOM 873 C C . PHE A 1 110 ? 4.303 -6.553 -18.911 1.00 95.44 110 PHE A C 1
ATOM 875 O O . PHE A 1 110 ? 4.184 -7.182 -19.964 1.00 95.44 110 PHE A O 1
ATOM 882 N N . LEU A 1 111 ? 5.248 -5.618 -18.751 1.00 94.31 111 LEU A N 1
ATOM 883 C CA . LEU A 1 111 ? 6.160 -5.202 -19.821 1.00 94.31 111 LEU A CA 1
ATOM 884 C C . LEU A 1 111 ? 7.006 -6.370 -20.326 1.00 94.31 111 LEU A C 1
ATOM 886 O O . LEU A 1 111 ? 7.099 -6.566 -21.530 1.00 94.31 111 LEU A O 1
ATOM 890 N N . ARG A 1 112 ? 7.517 -7.235 -19.441 1.00 92.94 112 ARG A N 1
ATOM 891 C CA . ARG A 1 112 ? 8.245 -8.445 -19.863 1.00 92.94 112 ARG A CA 1
ATOM 892 C C . ARG A 1 112 ? 7.440 -9.380 -20.769 1.00 92.94 112 ARG A C 1
ATOM 894 O O . ARG A 1 112 ? 8.044 -10.182 -21.474 1.00 92.94 112 ARG A O 1
ATOM 901 N N . ARG A 1 113 ? 6.106 -9.342 -20.711 1.00 92.81 113 ARG A N 1
ATOM 902 C CA . ARG A 1 113 ? 5.230 -10.196 -21.527 1.00 92.81 113 ARG A CA 1
ATOM 903 C C . ARG A 1 113 ? 4.738 -9.508 -22.793 1.00 92.81 113 ARG A C 1
ATOM 905 O O . ARG A 1 113 ? 4.589 -10.183 -23.803 1.00 92.81 113 ARG A O 1
ATOM 912 N N . VAL A 1 114 ? 4.471 -8.206 -22.730 1.00 94.50 114 VAL A N 1
ATOM 913 C CA . VAL A 1 114 ? 3.814 -7.462 -23.818 1.00 94.50 114 VAL A CA 1
ATOM 914 C C . VAL A 1 114 ? 4.801 -6.631 -24.639 1.00 94.50 114 VAL A C 1
ATOM 916 O O . VAL A 1 114 ? 4.612 -6.475 -25.840 1.00 94.50 114 VAL A O 1
ATOM 919 N N . ASN A 1 115 ? 5.859 -6.109 -24.017 1.00 91.31 115 ASN A N 1
ATOM 920 C CA . ASN A 1 115 ? 6.871 -5.274 -24.663 1.00 91.31 115 ASN A CA 1
ATOM 921 C C . ASN A 1 115 ? 8.243 -5.446 -23.973 1.00 91.31 115 ASN A C 1
ATOM 923 O O . ASN A 1 115 ? 8.676 -4.560 -23.224 1.00 91.31 115 ASN A O 1
ATOM 927 N N . PRO A 1 116 ? 8.905 -6.606 -24.161 1.00 89.19 116 PRO A N 1
ATOM 928 C CA . PRO A 1 116 ? 10.123 -6.950 -23.429 1.00 89.19 116 PRO A CA 1
ATOM 929 C C . PRO A 1 116 ? 11.247 -5.928 -23.645 1.00 89.19 116 PRO A C 1
ATOM 931 O O . PRO A 1 116 ? 11.922 -5.581 -22.680 1.00 89.19 116 PRO A O 1
ATOM 934 N N . GLU A 1 117 ? 11.355 -5.351 -24.844 1.00 88.44 117 GLU A N 1
ATOM 935 C CA . GLU A 1 117 ? 12.354 -4.332 -25.222 1.00 88.44 117 GLU A CA 1
ATOM 936 C C . GLU A 1 117 ? 12.264 -3.019 -24.440 1.00 88.44 117 GLU A C 1
ATOM 938 O O . GLU A 1 117 ? 13.152 -2.184 -24.523 1.00 88.44 117 GLU A O 1
ATOM 943 N N . ASN A 1 118 ? 11.184 -2.804 -23.689 1.00 90.31 118 ASN A N 1
ATOM 944 C CA . ASN A 1 118 ? 10.930 -1.543 -23.002 1.00 90.31 118 ASN A CA 1
ATOM 945 C C . ASN A 1 118 ? 10.675 -1.735 -21.503 1.00 90.31 118 ASN A C 1
ATOM 947 O O . ASN A 1 118 ? 9.970 -0.952 -20.861 1.00 90.31 118 ASN A O 1
ATOM 951 N N . THR A 1 119 ? 11.249 -2.784 -20.909 1.00 92.56 119 THR A N 1
ATOM 952 C CA . THR A 1 119 ? 11.086 -3.057 -19.472 1.00 92.56 119 THR A CA 1
ATOM 953 C C . THR A 1 119 ? 11.649 -1.959 -18.569 1.00 92.56 119 THR A C 1
ATOM 955 O O . THR A 1 119 ? 11.202 -1.843 -17.426 1.00 92.56 119 THR A O 1
ATOM 958 N N . LEU A 1 120 ? 12.542 -1.101 -19.081 1.00 93.69 120 LEU A N 1
ATOM 959 C CA . LEU A 1 120 ? 13.043 0.084 -18.378 1.00 93.69 120 LEU A CA 1
ATOM 960 C C . LEU A 1 120 ? 11.920 1.033 -17.934 1.00 93.69 120 LEU A C 1
ATOM 962 O O . LEU A 1 120 ? 12.051 1.684 -16.901 1.00 93.69 120 LEU A O 1
ATOM 966 N N . PHE A 1 121 ? 10.788 1.081 -18.650 1.00 92.88 121 PHE A N 1
ATOM 967 C CA . PHE A 1 121 ? 9.662 1.944 -18.276 1.00 92.88 121 PHE A CA 1
ATOM 968 C C . PHE A 1 121 ? 9.034 1.556 -16.932 1.00 92.88 121 PHE A C 1
ATOM 970 O O . PHE A 1 121 ? 8.425 2.402 -16.278 1.00 92.88 121 PHE A O 1
ATOM 977 N N . ALA A 1 122 ? 9.245 0.324 -16.453 1.00 93.25 122 ALA A N 1
ATOM 978 C CA . ALA A 1 122 ? 8.831 -0.068 -15.109 1.00 93.25 122 ALA A CA 1
ATOM 979 C C . ALA A 1 122 ? 9.519 0.761 -14.008 1.00 93.25 122 ALA A C 1
ATOM 981 O O . ALA A 1 122 ? 8.950 0.927 -12.932 1.00 93.25 122 ALA A O 1
ATOM 982 N N . LEU A 1 123 ? 10.710 1.315 -14.270 1.00 93.75 123 LEU A N 1
ATOM 983 C CA . LEU A 1 123 ? 11.458 2.140 -13.314 1.00 93.75 123 LEU A CA 1
ATOM 984 C C . LEU A 1 123 ? 10.804 3.504 -13.052 1.00 93.75 123 LEU A C 1
ATOM 986 O O . LEU A 1 123 ? 11.114 4.135 -12.046 1.00 93.75 123 LEU A O 1
ATOM 990 N N . ALA A 1 124 ? 9.883 3.954 -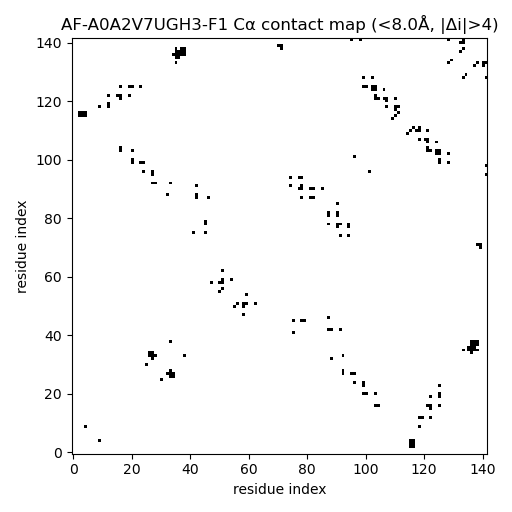13.911 1.00 92.19 124 ALA A N 1
ATOM 991 C CA . ALA A 1 124 ? 9.116 5.177 -13.674 1.00 92.19 124 ALA A CA 1
ATOM 992 C C . ALA A 1 124 ? 8.004 4.976 -12.628 1.00 92.19 124 ALA A C 1
ATOM 994 O O . ALA A 1 124 ? 7.596 5.923 -11.958 1.00 92.19 124 ALA A O 1
ATOM 995 N N . VAL A 1 125 ? 7.521 3.742 -12.452 1.00 90.88 125 VAL A N 1
ATOM 996 C CA . VAL A 1 125 ? 6.359 3.436 -11.604 1.00 90.88 125 VAL A CA 1
ATOM 997 C C . VAL A 1 125 ? 6.590 3.740 -10.118 1.00 90.88 125 VAL A C 1
ATOM 999 O O . VAL A 1 125 ? 5.703 4.341 -9.517 1.00 90.88 125 VAL A O 1
ATOM 1002 N N . PRO A 1 126 ? 7.754 3.434 -9.504 1.00 87.75 126 PRO A N 1
ATOM 1003 C CA . PRO A 1 126 ? 8.028 3.852 -8.131 1.00 87.75 126 PRO A CA 1
ATOM 1004 C C . PRO A 1 126 ? 7.931 5.369 -7.925 1.00 87.75 126 PRO A C 1
ATOM 1006 O O . PRO A 1 126 ? 7.458 5.800 -6.881 1.00 87.75 126 PRO A O 1
ATOM 1009 N N . ALA A 1 127 ? 8.328 6.183 -8.911 1.00 83.81 127 ALA A N 1
ATOM 1010 C CA . ALA A 1 127 ? 8.178 7.637 -8.831 1.00 83.81 127 ALA A CA 1
ATOM 1011 C C . ALA A 1 127 ? 6.705 8.064 -8.960 1.00 83.81 127 ALA A C 1
ATOM 1013 O O . ALA A 1 127 ? 6.255 8.943 -8.232 1.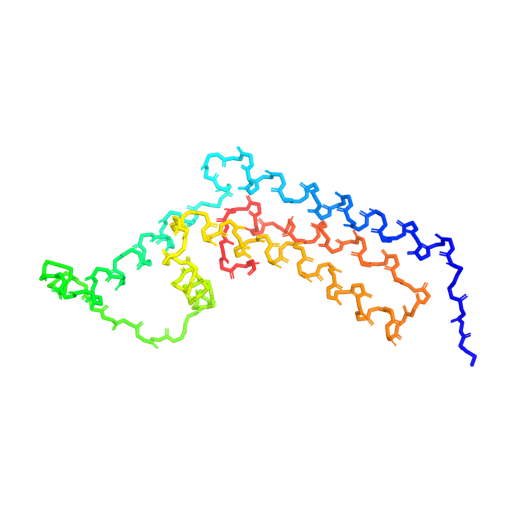00 83.81 127 ALA A O 1
ATOM 1014 N N . ILE A 1 128 ? 5.939 7.398 -9.832 1.00 83.50 128 ILE A N 1
ATOM 1015 C CA . ILE A 1 128 ? 4.497 7.637 -10.010 1.00 83.50 128 ILE A CA 1
ATOM 1016 C C . ILE A 1 128 ? 3.697 7.258 -8.753 1.00 83.50 128 ILE A C 1
ATOM 1018 O O . ILE A 1 128 ? 2.695 7.908 -8.465 1.00 83.50 128 ILE A O 1
ATOM 1022 N N . ASN A 1 129 ? 4.140 6.259 -7.977 1.00 78.94 129 ASN A N 1
ATOM 1023 C CA . ASN A 1 129 ? 3.516 5.923 -6.690 1.00 78.94 129 ASN A CA 1
ATOM 1024 C C . ASN A 1 129 ? 3.487 7.129 -5.745 1.00 78.94 129 ASN A C 1
ATOM 1026 O O . ASN A 1 129 ? 2.487 7.352 -5.073 1.00 78.94 129 ASN A O 1
ATOM 1030 N N . PHE A 1 130 ? 4.537 7.954 -5.747 1.00 75.19 130 PHE A N 1
ATOM 1031 C CA . PHE A 1 130 ? 4.562 9.232 -5.035 1.00 75.19 130 PHE A CA 1
ATOM 1032 C C . PHE A 1 130 ? 3.910 10.346 -5.849 1.00 75.19 130 PHE A C 1
ATOM 1034 O O . PHE A 1 130 ? 4.505 11.389 -6.109 1.00 75.19 130 PHE A O 1
ATOM 1041 N N . ASN A 1 131 ? 2.662 10.123 -6.256 1.00 71.62 131 ASN A N 1
ATOM 1042 C CA . ASN A 1 131 ? 1.864 11.148 -6.912 1.00 71.62 131 ASN A CA 1
ATOM 1043 C C . ASN A 1 131 ? 1.489 12.281 -5.934 1.00 71.62 131 ASN A C 1
ATOM 1045 O O . ASN A 1 131 ? 1.607 12.154 -4.712 1.00 71.62 131 ASN A O 1
ATOM 1049 N N . LEU A 1 132 ? 0.995 13.393 -6.486 1.00 60.12 132 LEU A N 1
ATOM 1050 C CA . LEU A 1 132 ? 0.582 14.573 -5.721 1.00 60.12 132 LEU A CA 1
ATOM 1051 C C . LEU A 1 132 ? -0.403 14.235 -4.586 1.00 60.12 132 LEU A C 1
ATOM 1053 O O . LEU A 1 132 ? -0.325 14.834 -3.520 1.00 60.12 132 LEU A O 1
ATOM 1057 N N . PHE A 1 133 ? -1.299 13.266 -4.784 1.00 59.97 133 PHE A N 1
ATOM 1058 C CA . PHE A 1 133 ? -2.292 12.878 -3.783 1.00 59.97 133 PHE A CA 1
ATOM 1059 C C . PHE A 1 133 ? -1.691 12.057 -2.636 1.00 59.97 133 PHE A C 1
ATOM 1061 O O . PHE A 1 133 ? -2.080 12.265 -1.485 1.00 59.97 133 PHE A O 1
ATOM 1068 N N . LEU A 1 134 ? -0.706 11.193 -2.914 1.00 64.69 134 LEU A N 1
ATOM 1069 C CA . LEU A 1 134 ? 0.086 10.538 -1.869 1.00 64.69 134 LEU A CA 1
ATOM 1070 C C . LEU A 1 134 ? 0.907 11.577 -1.093 1.00 64.69 134 LEU A C 1
ATOM 1072 O O . LEU A 1 134 ? 0.969 11.514 0.131 1.00 64.69 134 LEU A O 1
ATOM 1076 N N . MET A 1 135 ? 1.477 12.573 -1.780 1.00 65.31 135 MET A N 1
ATOM 1077 C CA . MET A 1 135 ? 2.198 13.680 -1.133 1.00 65.31 135 MET A CA 1
ATOM 1078 C C . MET A 1 135 ? 1.285 14.576 -0.281 1.00 65.31 135 MET A C 1
ATOM 1080 O O . MET A 1 135 ? 1.734 15.132 0.716 1.00 65.31 135 MET A O 1
ATOM 1084 N N . GLN A 1 136 ? 0.004 14.693 -0.639 1.00 70.38 136 GLN A N 1
ATOM 1085 C CA . GLN A 1 136 ? -1.027 15.343 0.180 1.00 70.38 136 GLN A CA 1
ATOM 1086 C C . GLN A 1 136 ? -1.520 14.458 1.336 1.00 70.38 136 GLN A C 1
ATOM 1088 O O . GLN A 1 136 ? -2.295 14.917 2.170 1.00 70.38 136 GLN A O 1
ATOM 1093 N N . GLY A 1 137 ? -1.076 13.200 1.399 1.00 67.69 137 GLY A N 1
ATOM 1094 C CA . GLY A 1 137 ? -1.378 12.282 2.485 1.00 67.69 137 GLY A CA 1
ATOM 1095 C C . GLY A 1 137 ? -2.758 11.626 2.409 1.00 67.69 137 GLY A C 1
ATOM 1096 O O . GLY A 1 137 ? -3.294 11.277 3.458 1.00 67.69 137 GLY A O 1
ATOM 1097 N N . ASN A 1 138 ? -3.331 11.474 1.209 1.00 72.38 138 ASN A N 1
ATOM 1098 C CA . ASN A 1 138 ? -4.665 10.905 1.006 1.00 72.38 138 ASN A CA 1
ATOM 1099 C C . ASN A 1 138 ? -4.612 9.422 0.597 1.00 72.38 138 ASN A C 1
ATOM 1101 O O . ASN A 1 138 ? -4.257 9.096 -0.538 1.00 72.38 138 ASN A O 1
ATOM 1105 N N . LEU A 1 139 ? -5.077 8.525 1.470 1.00 72.56 139 LEU A N 1
ATOM 1106 C CA . LEU A 1 139 ? -5.181 7.083 1.201 1.00 72.56 139 LEU A CA 1
ATOM 1107 C C . LEU A 1 139 ? -6.165 6.719 0.088 1.00 72.56 139 LEU A C 1
ATOM 1109 O O . LEU A 1 139 ? -6.012 5.675 -0.537 1.00 72.56 139 LEU A O 1
ATOM 1113 N N . ASN A 1 140 ? -7.154 7.574 -0.186 1.00 61.06 140 ASN A N 1
ATOM 1114 C CA . ASN A 1 140 ? -8.173 7.332 -1.218 1.00 61.06 140 ASN A CA 1
ATOM 1115 C C . ASN A 1 140 ? -7.603 7.153 -2.640 1.00 61.06 140 ASN A C 1
ATOM 1117 O O . ASN A 1 140 ? -8.309 6.652 -3.512 1.00 61.06 140 ASN A O 1
ATOM 1121 N N . PHE A 1 141 ? -6.370 7.609 -2.883 1.00 57.91 141 PHE A N 1
ATOM 1122 C CA . PHE A 1 141 ? -5.723 7.629 -4.201 1.00 57.91 141 PHE A CA 1
ATOM 1123 C C . PHE A 1 141 ? -4.459 6.756 -4.261 1.00 57.91 141 PHE A C 1
ATOM 1125 O O . PHE A 1 141 ? -3.647 6.923 -5.176 1.00 57.91 141 PHE A O 1
ATOM 1132 N N . CYS A 1 142 ? -4.281 5.884 -3.262 1.00 54.38 142 CYS A N 1
ATOM 1133 C CA . CYS A 1 142 ? -3.184 4.924 -3.156 1.00 54.38 142 CYS A CA 1
ATOM 1134 C C . CYS A 1 142 ? -3.593 3.555 -3.703 1.00 54.38 142 CYS A C 1
ATOM 1136 O O . CYS A 1 142 ? -4.723 3.110 -3.400 1.00 54.38 142 CYS A O 1
#

Sequence (142 aa):
MTAQT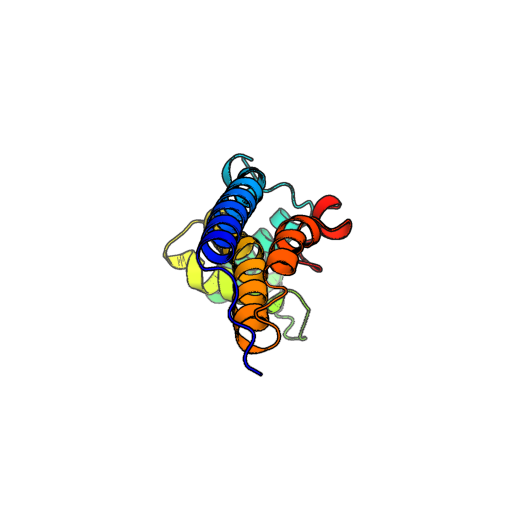DPRESLWVRILLVLLAAGALVPIWVAPVPPLQDLPNHLLKVDIFQRWMRGEKWVREIYSLNLRLLANYTLYAAILVLSPLFSLLTAARLFLSMIVVGLPLSAYAFLRRVNPENTLFALAVPAINFNLFLMQGNLNFC

Radius of gyration: 19.07 Å; Cα contacts (8 Å, |Δi|>4): 122; chains: 1; bounding box: 48×27×59 Å

Foldseek 3Di:
DPDDPDPVVVVVLVVLLVVLLVVLLCQLPVDPARQAPCLVVLLVVLVLVVCVVVVPPVSVVVDDDDPPDDLCVVVSVQLNVCVVPDPSRVSSSVVLSCVLSVQLVVLLVVCCVPPVNPSSVSSCSNVCSPDPCVVVNHPSVD

Secondary structure (DSSP, 8-state):
------HHHHHHHHHHHHHHHHHHHHHHHSSSS-S-TTHHHHHHHHHHHHHHHTT-HHHHHH--------TTHHHHHHHHHHTTTS-HHHHHHHHHHHHHHHHHHHHHHHHHHH-GGGGGGGGGHHHHHS-HHHHTT-GGG-

Mean predicted aligned error: 5.65 Å

pLDDT: mean 88.3, std 11.24, range [41.62, 97.81]